Protein AF-A0A6G0VTZ9-F1 (afdb_monomer_lite)

Structure (mmCIF, N/CA/C/O backbone):
data_AF-A0A6G0VTZ9-F1
#
_entry.id   AF-A0A6G0VTZ9-F1
#
loop_
_atom_site.group_PDB
_atom_site.id
_atom_site.type_symbol
_atom_site.label_atom_id
_atom_site.label_alt_id
_atom_site.label_comp_id
_atom_site.label_asym_id
_atom_site.label_entity_id
_atom_site.label_seq_id
_atom_site.pdbx_PDB_ins_code
_atom_site.Cartn_x
_atom_site.Cartn_y
_atom_site.Cartn_z
_atom_site.occupancy
_atom_site.B_iso_or_equiv
_atom_site.auth_seq_id
_atom_site.auth_comp_id
_atom_site.auth_asym_id
_atom_site.auth_atom_id
_atom_site.pdbx_PDB_model_num
ATOM 1 N N . MET A 1 1 ? -0.050 3.989 1.240 1.00 80.31 1 MET A N 1
ATOM 2 C CA . MET A 1 1 ? 0.955 4.855 0.585 1.00 80.31 1 MET A CA 1
ATOM 3 C C . MET A 1 1 ? 0.222 5.956 -0.162 1.00 80.31 1 MET A C 1
ATOM 5 O O . MET A 1 1 ? -0.818 5.669 -0.744 1.00 80.31 1 MET A O 1
ATOM 9 N N . LYS A 1 2 ? 0.750 7.182 -0.156 1.00 84.62 2 LYS A N 1
ATOM 10 C CA . LYS A 1 2 ? 0.343 8.252 -1.072 1.00 84.62 2 LYS A CA 1
ATOM 11 C C . LYS A 1 2 ? 1.222 8.168 -2.318 1.00 84.62 2 LYS A C 1
ATOM 13 O O . LYS A 1 2 ? 2.420 8.434 -2.230 1.00 84.62 2 LYS A O 1
ATOM 18 N N . VAL A 1 3 ? 0.639 7.746 -3.437 1.00 85.31 3 VAL A N 1
ATOM 19 C CA . VAL A 1 3 ? 1.343 7.651 -4.723 1.00 85.31 3 VAL A CA 1
ATOM 20 C C . VAL A 1 3 ? 1.637 9.059 -5.227 1.00 85.31 3 VAL A C 1
ATOM 22 O O . VAL A 1 3 ? 0.764 9.925 -5.194 1.00 85.31 3 VAL A O 1
ATOM 25 N N . VAL A 1 4 ? 2.874 9.273 -5.657 1.00 87.62 4 VAL A N 1
ATOM 26 C CA . VAL A 1 4 ? 3.332 10.516 -6.284 1.00 87.62 4 VAL A CA 1
ATOM 27 C C . VAL A 1 4 ? 3.496 10.309 -7.782 1.00 87.62 4 VAL A C 1
ATOM 29 O O . VAL A 1 4 ? 3.097 11.175 -8.552 1.00 87.62 4 VAL A O 1
ATOM 32 N N . ASN A 1 5 ? 4.024 9.155 -8.198 1.00 86.88 5 ASN A N 1
ATOM 33 C CA . ASN A 1 5 ? 4.143 8.815 -9.610 1.00 86.88 5 ASN A CA 1
ATOM 34 C C . ASN A 1 5 ? 4.065 7.299 -9.853 1.00 86.88 5 ASN A C 1
ATOM 36 O O . ASN A 1 5 ? 4.251 6.495 -8.934 1.00 86.88 5 ASN A O 1
ATOM 40 N N . ILE A 1 6 ? 3.812 6.921 -11.104 1.00 89.56 6 ILE A N 1
ATOM 41 C CA . ILE A 1 6 ? 3.964 5.555 -11.606 1.00 89.56 6 ILE A CA 1
ATOM 42 C C . ILE A 1 6 ? 5.224 5.537 -12.465 1.00 89.56 6 ILE A C 1
ATOM 44 O O . ILE A 1 6 ? 5.330 6.283 -13.435 1.00 89.56 6 ILE A O 1
ATOM 48 N N . CYS A 1 7 ? 6.183 4.695 -12.102 1.00 90.44 7 CYS A N 1
ATOM 49 C CA . CYS A 1 7 ? 7.478 4.610 -12.767 1.00 90.44 7 CYS A CA 1
ATOM 50 C C . CYS A 1 7 ? 7.683 3.213 -13.353 1.00 90.44 7 CYS A C 1
ATOM 52 O O . CYS A 1 7 ? 7.064 2.245 -12.912 1.00 90.44 7 CYS A O 1
ATOM 54 N N . TYR A 1 8 ? 8.590 3.092 -14.317 1.00 91.56 8 TYR A N 1
ATOM 55 C CA . TYR A 1 8 ? 9.089 1.799 -14.777 1.00 91.56 8 TYR A CA 1
ATOM 56 C C . TYR A 1 8 ? 10.386 1.467 -14.036 1.00 91.56 8 TYR A C 1
ATOM 58 O O . TYR A 1 8 ? 11.309 2.281 -14.024 1.00 91.56 8 TYR A O 1
ATOM 66 N N . HIS A 1 9 ? 10.452 0.300 -13.397 1.00 89.69 9 HIS A N 1
ATOM 67 C CA . HIS A 1 9 ? 11.653 -0.176 -12.718 1.00 89.69 9 HIS A CA 1
ATOM 68 C C . HIS A 1 9 ? 12.455 -1.070 -13.678 1.00 89.69 9 HIS A C 1
ATOM 70 O O . HIS A 1 9 ? 12.038 -2.205 -13.926 1.00 89.69 9 HIS A O 1
ATOM 76 N N . PRO A 1 10 ? 13.585 -0.594 -14.234 1.00 88.31 10 PRO A N 1
ATOM 77 C CA . PRO A 1 10 ? 14.263 -1.264 -15.344 1.00 88.31 10 PRO A CA 1
ATOM 78 C C . PRO A 1 10 ? 14.773 -2.663 -14.979 1.00 88.31 10 PRO A C 1
ATOM 80 O O . PRO A 1 10 ? 14.575 -3.599 -15.745 1.00 88.31 10 PRO A O 1
ATOM 83 N N . GLU A 1 11 ? 15.327 -2.844 -13.779 1.00 89.56 11 GLU A N 1
ATOM 84 C CA . GLU A 1 11 ? 15.897 -4.132 -13.348 1.00 89.56 11 GLU A CA 1
ATOM 85 C C . GLU A 1 11 ? 14.850 -5.240 -13.194 1.00 89.56 11 GLU A C 1
ATOM 87 O O . GLU A 1 11 ? 15.140 -6.415 -13.386 1.00 89.56 11 GLU A O 1
ATOM 92 N N . SER A 1 12 ? 13.616 -4.873 -12.845 1.00 85.94 12 SER A N 1
ATOM 93 C CA . SER A 1 12 ? 12.521 -5.831 -12.662 1.00 85.94 12 SER A CA 1
ATOM 94 C C . SER A 1 12 ? 11.565 -5.851 -13.849 1.00 85.94 12 SER A C 1
ATOM 96 O O . SER A 1 12 ? 10.639 -6.659 -13.857 1.00 85.94 12 SER A O 1
ATOM 98 N N . SER A 1 13 ? 11.786 -4.974 -14.837 1.00 91.06 13 SER A N 1
ATOM 99 C CA . SER A 1 13 ? 10.936 -4.759 -16.009 1.00 91.06 13 SER A CA 1
ATOM 100 C C . SER A 1 13 ? 9.446 -4.611 -15.675 1.00 91.06 13 SER A C 1
ATOM 102 O O . SER A 1 13 ? 8.573 -5.128 -16.371 1.00 91.06 13 SER A O 1
ATOM 104 N N . LYS A 1 14 ? 9.144 -3.928 -14.565 1.00 87.94 14 LYS A N 1
ATOM 105 C CA . LYS A 1 14 ? 7.782 -3.783 -14.032 1.00 87.94 14 LYS A CA 1
ATOM 106 C C . LYS A 1 14 ? 7.445 -2.333 -13.738 1.00 87.94 14 LYS A C 1
ATOM 108 O O . LYS A 1 14 ? 8.292 -1.551 -13.309 1.00 87.94 14 LYS A O 1
ATOM 113 N N . SER A 1 15 ? 6.171 -1.995 -13.898 1.00 89.94 15 SER A N 1
ATOM 114 C CA . SER A 1 15 ? 5.631 -0.748 -13.369 1.00 89.94 15 SER A CA 1
ATOM 115 C C . SER A 1 15 ? 5.569 -0.806 -11.842 1.00 89.94 15 SER A C 1
ATOM 117 O O . SER A 1 15 ? 5.101 -1.783 -11.250 1.00 89.94 15 SER A O 1
ATOM 119 N N . VAL A 1 16 ? 6.034 0.260 -11.206 1.00 89.50 16 VAL A N 1
ATOM 120 C CA . VAL A 1 16 ? 6.067 0.432 -9.755 1.00 89.50 16 VAL A CA 1
ATOM 121 C C . VAL A 1 16 ? 5.432 1.762 -9.383 1.00 89.50 16 VAL A C 1
ATOM 123 O O . VAL A 1 16 ? 5.480 2.734 -10.137 1.00 89.50 16 VAL A O 1
ATOM 126 N N . PHE A 1 17 ? 4.859 1.830 -8.193 1.00 90.06 17 PHE A N 1
ATOM 127 C CA . PHE A 1 17 ? 4.478 3.100 -7.602 1.00 90.06 17 PHE A CA 1
ATOM 128 C C . PHE A 1 17 ? 5.665 3.707 -6.868 1.00 90.06 17 PHE A C 1
ATOM 130 O O . PHE A 1 17 ? 6.319 3.038 -6.066 1.00 90.06 17 PHE A O 1
ATOM 137 N N . LEU A 1 18 ? 5.886 4.994 -7.102 1.00 90.50 18 LEU A N 1
ATOM 138 C CA . LEU A 1 18 ? 6.740 5.830 -6.278 1.00 90.50 18 LEU A CA 1
ATOM 139 C C . LEU A 1 18 ? 5.847 6.679 -5.379 1.00 90.50 18 LEU A C 1
ATOM 141 O O . LEU A 1 18 ? 4.944 7.372 -5.858 1.00 90.50 18 LEU A O 1
ATOM 145 N N . GLY A 1 19 ? 6.074 6.639 -4.073 1.00 89.50 19 GLY A N 1
ATOM 146 C CA . GLY A 1 19 ? 5.248 7.406 -3.151 1.00 89.50 19 GLY A CA 1
ATOM 147 C C . GLY A 1 19 ? 5.763 7.435 -1.726 1.00 89.50 19 GLY A C 1
ATOM 148 O O . GLY A 1 19 ? 6.809 6.878 -1.411 1.00 89.50 19 GLY A O 1
ATOM 149 N N . HIS A 1 20 ? 4.996 8.085 -0.858 1.00 86.69 20 HIS A N 1
ATOM 150 C CA . HIS A 1 20 ? 5.281 8.163 0.571 1.00 86.69 20 HIS A CA 1
ATOM 151 C C . HIS A 1 20 ? 4.446 7.133 1.338 1.00 86.69 20 HIS A C 1
ATOM 153 O O . HIS A 1 20 ? 3.234 6.997 1.124 1.00 86.69 20 HIS A O 1
ATOM 159 N N . ILE A 1 21 ? 5.072 6.400 2.253 1.00 85.81 21 ILE A N 1
ATOM 160 C CA . ILE A 1 21 ? 4.392 5.410 3.095 1.00 85.81 21 ILE A CA 1
ATOM 161 C C . ILE A 1 21 ? 3.757 6.134 4.288 1.00 85.81 21 ILE A C 1
ATOM 163 O O . ILE A 1 21 ? 4.357 7.041 4.855 1.00 85.81 21 ILE A O 1
ATOM 167 N N . PHE A 1 22 ? 2.534 5.752 4.663 1.00 84.12 22 PHE A N 1
ATOM 168 C CA . PHE A 1 22 ? 1.925 6.225 5.908 1.00 84.12 22 PHE A CA 1
ATOM 169 C C . PHE A 1 22 ? 2.562 5.466 7.070 1.00 84.12 22 PHE A C 1
ATOM 171 O O . PHE A 1 22 ? 2.555 4.236 7.052 1.00 84.12 22 PHE A O 1
ATOM 178 N N . LYS A 1 23 ? 3.120 6.175 8.053 1.00 81.94 23 LYS A N 1
ATOM 179 C CA . LYS A 1 23 ? 3.733 5.543 9.230 1.00 81.94 23 LYS A CA 1
ATOM 180 C C . LYS A 1 23 ? 2.684 5.023 10.204 1.00 81.94 23 LYS A C 1
ATOM 182 O O . LYS A 1 23 ? 2.894 3.985 10.817 1.00 81.94 23 LYS A O 1
ATOM 187 N N . ASN A 1 24 ? 1.557 5.725 10.301 1.00 81.88 24 ASN A N 1
ATOM 188 C CA . ASN A 1 24 ? 0.478 5.372 11.209 1.00 81.88 24 ASN A CA 1
ATOM 189 C C . ASN A 1 24 ? -0.785 5.056 10.411 1.00 81.88 24 ASN A C 1
ATOM 191 O O . ASN A 1 24 ? -1.135 5.769 9.464 1.00 81.88 24 ASN A O 1
ATOM 195 N N . MET A 1 25 ? -1.462 3.985 10.815 1.00 83.38 25 MET A N 1
ATOM 196 C CA . MET A 1 25 ? -2.717 3.530 10.236 1.00 83.38 25 MET A CA 1
ATOM 197 C C . MET A 1 25 ? -3.588 2.956 11.349 1.00 83.38 25 MET A C 1
ATOM 199 O O . MET A 1 25 ? -3.212 1.979 11.993 1.00 83.38 25 MET A O 1
ATOM 203 N N . GLU A 1 26 ? -4.755 3.551 11.547 1.00 85.56 26 GLU A N 1
ATOM 204 C CA . GLU A 1 26 ? -5.695 3.175 12.599 1.00 85.56 26 GLU A CA 1
ATOM 205 C C . GLU A 1 26 ? -7.105 3.001 12.022 1.00 85.56 26 GLU A C 1
ATOM 207 O O . GLU A 1 26 ? -7.436 3.614 11.002 1.00 85.56 26 GLU A O 1
ATOM 212 N N . PRO A 1 27 ? -7.957 2.156 12.627 1.00 86.00 27 PRO A N 1
ATOM 213 C CA . PRO A 1 27 ? -9.351 2.052 12.212 1.00 86.00 27 PRO A CA 1
ATOM 214 C C . PRO A 1 27 ? -10.075 3.394 12.378 1.00 86.00 27 PRO A C 1
ATOM 216 O O . PRO A 1 27 ? -9.992 4.020 13.429 1.00 86.00 27 PRO A O 1
ATOM 219 N N . PHE A 1 28 ? -10.859 3.796 11.376 1.00 84.25 28 PHE A N 1
ATOM 220 C CA . PHE A 1 28 ? -11.778 4.937 11.488 1.00 84.25 28 PHE A CA 1
ATOM 221 C C . PHE A 1 28 ? -12.925 4.666 12.481 1.00 84.25 28 PHE A C 1
ATOM 223 O O . PHE A 1 28 ? -13.320 5.541 13.243 1.00 84.25 28 PHE A O 1
ATOM 230 N N . TYR A 1 29 ? -13.428 3.430 12.513 1.00 84.19 29 TYR A N 1
ATOM 231 C CA . TYR A 1 29 ? -14.325 2.909 13.551 1.00 84.19 29 TYR A CA 1
ATOM 232 C C . TYR A 1 29 ? -14.042 1.431 13.842 1.00 84.19 29 TYR A C 1
ATOM 234 O O . TYR A 1 29 ? -13.544 0.685 12.990 1.00 84.19 29 TYR A O 1
ATOM 242 N N . THR A 1 30 ? -14.384 0.991 15.053 1.00 91.12 30 THR A N 1
ATOM 243 C CA . THR A 1 30 ? -14.186 -0.395 15.516 1.00 91.12 30 THR A CA 1
ATOM 244 C C . THR A 1 30 ? -15.483 -1.200 15.617 1.00 91.12 30 THR A C 1
ATOM 246 O O . THR A 1 30 ? -15.421 -2.429 15.636 1.00 91.12 30 THR A O 1
ATOM 249 N N . LYS A 1 31 ? -16.650 -0.539 15.638 1.00 90.88 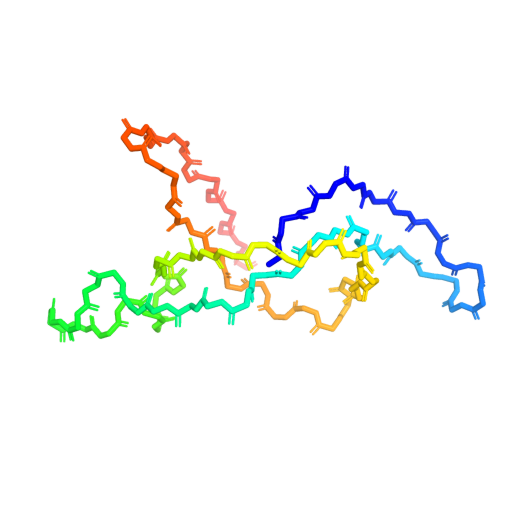31 LYS A N 1
ATOM 250 C CA . LYS A 1 31 ? -17.983 -1.160 15.704 1.00 90.88 31 LYS A CA 1
ATOM 251 C C . LYS A 1 31 ? -18.891 -0.643 14.578 1.00 90.88 31 LYS A C 1
ATOM 253 O O . LYS A 1 31 ? -18.756 0.521 14.210 1.00 90.88 31 LYS A O 1
ATOM 258 N N . PRO A 1 32 ? -19.821 -1.469 14.058 1.00 89.44 32 PRO A N 1
ATOM 259 C CA . PRO A 1 32 ? -20.033 -2.889 14.383 1.00 89.44 32 PRO A CA 1
ATOM 260 C C . PRO A 1 32 ? -18.952 -3.821 13.806 1.00 89.44 32 PRO A C 1
ATOM 262 O O . PRO A 1 32 ? -18.793 -4.944 14.271 1.00 89.44 32 PRO A O 1
ATOM 265 N N . ILE A 1 33 ? -18.180 -3.354 12.823 1.00 89.19 33 ILE A N 1
ATOM 266 C CA . ILE A 1 33 ? -17.078 -4.088 12.193 1.00 89.19 33 ILE A CA 1
ATOM 267 C C . ILE A 1 33 ? -15.848 -3.184 12.216 1.00 89.19 33 ILE A C 1
ATOM 269 O O . ILE A 1 33 ? -15.963 -1.976 12.038 1.00 89.19 33 ILE A O 1
ATOM 273 N N . ASN A 1 34 ? -14.660 -3.754 12.415 1.00 86.44 34 ASN A N 1
ATOM 274 C CA . ASN A 1 34 ? -13.421 -2.993 12.301 1.00 86.44 34 ASN A CA 1
ATOM 275 C C . ASN A 1 34 ? -13.258 -2.473 10.861 1.00 86.44 34 ASN A C 1
ATOM 277 O O . ASN A 1 34 ? -13.076 -3.258 9.930 1.00 86.44 34 ASN A O 1
ATOM 281 N N . SER A 1 35 ? -13.305 -1.152 10.707 1.00 83.50 35 SER A N 1
ATOM 282 C CA . SER A 1 35 ? -13.166 -0.423 9.439 1.00 83.50 35 SER A CA 1
ATOM 283 C C . SER A 1 35 ? -11.927 -0.807 8.618 1.00 83.50 35 SER A C 1
ATOM 285 O O . SER A 1 35 ? -12.017 -0.837 7.391 1.00 83.50 35 SER A O 1
ATOM 287 N N . LEU A 1 36 ? -10.824 -1.243 9.244 1.00 82.81 36 LEU A N 1
ATOM 288 C CA . LEU A 1 36 ? -9.647 -1.750 8.524 1.00 82.81 36 LEU A CA 1
ATOM 289 C C . LEU A 1 36 ? -9.970 -2.985 7.674 1.00 82.81 36 LEU A C 1
ATOM 291 O O . LEU A 1 36 ? -9.410 -3.154 6.590 1.00 82.81 36 LEU A O 1
ATOM 295 N N . LYS A 1 37 ? -10.906 -3.839 8.117 1.00 83.94 37 LYS A N 1
ATOM 296 C CA . LYS A 1 37 ? -11.368 -4.997 7.328 1.00 83.94 37 LYS A CA 1
ATOM 297 C C . LYS A 1 37 ? -12.072 -4.565 6.041 1.00 83.94 37 LYS A C 1
ATOM 299 O O . LYS A 1 37 ? -12.041 -5.304 5.062 1.00 83.94 37 LYS A O 1
ATOM 304 N N . LEU A 1 38 ? -12.659 -3.371 6.051 1.00 79.31 38 LEU A N 1
ATOM 305 C CA . LEU A 1 38 ? -13.342 -2.738 4.924 1.00 79.31 38 LEU A CA 1
ATOM 306 C C . LEU A 1 38 ? -12.400 -1.841 4.101 1.00 79.31 38 LEU A C 1
ATOM 308 O O . LEU A 1 38 ? -12.841 -1.199 3.155 1.00 79.31 38 LEU A O 1
ATOM 312 N N . GLY A 1 39 ? -11.110 -1.784 4.456 1.00 75.50 39 GLY A N 1
ATOM 313 C CA . GLY A 1 39 ? -10.135 -0.885 3.841 1.00 75.50 39 GLY A CA 1
ATOM 314 C C . GLY A 1 39 ? -10.239 0.564 4.321 1.00 75.50 39 GLY A C 1
ATOM 315 O O . GLY A 1 39 ? -9.561 1.426 3.792 1.00 75.50 39 GLY A O 1
ATOM 316 N N . ILE A 1 40 ? -11.044 0.884 5.329 1.00 77.31 40 ILE A N 1
ATOM 317 C CA . ILE A 1 40 ? -11.207 2.262 5.801 1.00 77.31 40 ILE A CA 1
ATOM 318 C C . ILE A 1 40 ? -10.271 2.488 6.990 1.00 77.31 40 ILE A C 1
ATOM 320 O O . ILE A 1 40 ? -10.353 1.784 7.997 1.00 77.31 40 ILE A O 1
ATOM 324 N N . ALA A 1 41 ? -9.381 3.472 6.876 1.00 80.19 41 ALA A N 1
ATOM 325 C CA . ALA A 1 41 ? -8.392 3.780 7.900 1.00 80.19 41 ALA A CA 1
ATOM 326 C C . ALA A 1 41 ? -8.166 5.287 8.015 1.00 80.19 41 ALA A C 1
ATOM 328 O O . ALA A 1 41 ? -8.155 6.002 7.012 1.00 80.19 41 ALA A O 1
ATOM 329 N N . ILE A 1 42 ? -7.905 5.746 9.235 1.00 80.44 42 ILE A N 1
ATOM 330 C CA . ILE A 1 42 ? -7.272 7.037 9.481 1.00 80.44 42 ILE A CA 1
ATOM 331 C C . ILE A 1 42 ? -5.772 6.826 9.303 1.00 8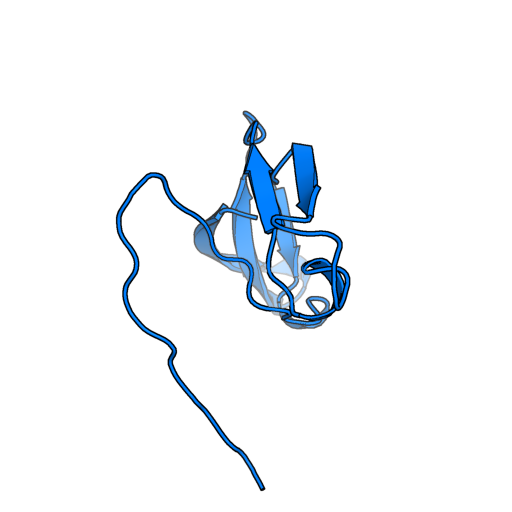0.44 42 ILE A C 1
ATOM 333 O O . ILE A 1 42 ? -5.179 5.941 9.919 1.00 80.44 42 ILE A O 1
ATOM 337 N N . VAL A 1 43 ? -5.161 7.630 8.439 1.00 79.94 43 VAL A N 1
ATOM 338 C CA . VAL A 1 43 ? -3.727 7.563 8.154 1.00 79.94 43 VAL A CA 1
ATOM 339 C C . VAL A 1 43 ? -3.068 8.900 8.448 1.00 79.94 43 VAL A C 1
ATOM 341 O O . VAL A 1 43 ? -3.623 9.960 8.159 1.00 79.94 43 VAL A O 1
ATOM 344 N N . SER A 1 44 ? -1.868 8.858 9.015 1.00 79.19 44 SER A N 1
ATOM 345 C CA . SER A 1 44 ? -1.083 10.057 9.311 1.00 79.19 44 SER A CA 1
ATOM 346 C C . SER A 1 44 ? 0.411 9.790 9.144 1.00 79.19 44 SER A C 1
ATOM 348 O O . SER A 1 44 ? 0.841 8.653 8.928 1.00 79.19 44 SER A O 1
ATOM 350 N N . ASN A 1 45 ? 1.202 10.864 9.213 1.00 81.50 45 ASN A N 1
ATOM 351 C CA . ASN A 1 45 ? 2.663 10.826 9.182 1.00 81.50 45 ASN A CA 1
ATOM 352 C C . ASN A 1 45 ? 3.224 10.136 7.930 1.00 81.50 45 ASN A C 1
ATOM 354 O O . ASN A 1 45 ? 3.668 8.990 7.972 1.00 81.50 45 ASN A O 1
ATOM 358 N N . LEU A 1 46 ? 3.222 10.847 6.801 1.00 82.69 46 LEU A N 1
ATOM 359 C CA . LEU A 1 46 ? 3.917 10.388 5.598 1.00 82.69 46 LEU A CA 1
ATOM 360 C C . LEU A 1 46 ? 5.428 10.273 5.853 1.00 82.69 46 LEU A C 1
ATOM 362 O O . LEU A 1 46 ? 6.018 11.086 6.568 1.00 82.69 46 LEU A O 1
ATOM 366 N N . SER A 1 47 ? 6.065 9.258 5.268 1.00 85.31 47 SER A N 1
ATOM 367 C CA . SER A 1 47 ? 7.524 9.165 5.215 1.00 85.31 47 SER A CA 1
ATOM 368 C C . SER A 1 47 ? 8.110 10.406 4.542 1.00 85.31 47 SER A C 1
ATOM 370 O O . SER A 1 47 ? 7.537 10.916 3.587 1.00 85.31 47 SER A O 1
ATOM 372 N N . SER A 1 48 ? 9.264 10.886 5.007 1.00 87.12 48 SER A N 1
ATOM 373 C CA . SER A 1 48 ? 9.988 11.977 4.338 1.00 87.12 48 SER A CA 1
ATOM 374 C C . SER A 1 48 ? 10.556 11.523 2.994 1.00 87.12 48 SER A C 1
ATOM 376 O O . SER A 1 48 ? 10.512 12.257 2.014 1.00 87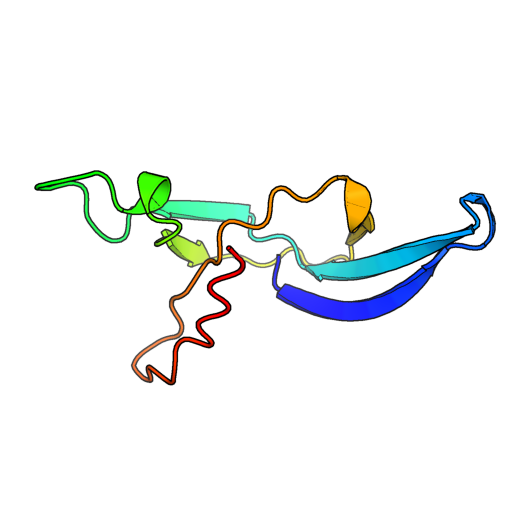.12 48 SER A O 1
ATOM 378 N N . ASN A 1 49 ? 11.036 10.280 2.942 1.00 92.06 49 ASN A N 1
ATOM 379 C CA . ASN A 1 49 ? 11.639 9.696 1.754 1.00 92.06 49 ASN A CA 1
ATOM 380 C C . ASN A 1 49 ? 10.591 8.982 0.9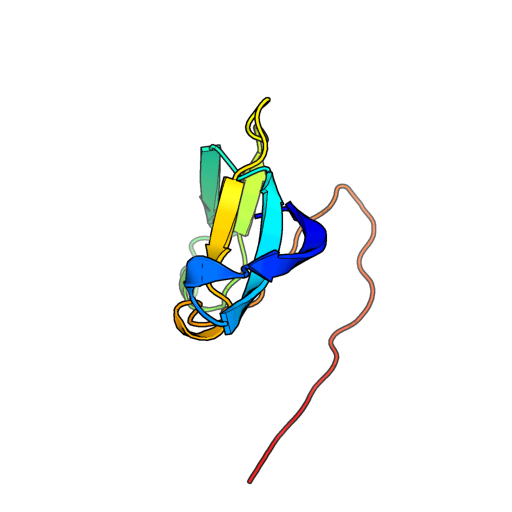01 1.00 92.06 49 ASN A C 1
ATOM 382 O O . ASN A 1 49 ? 9.600 8.445 1.419 1.00 92.06 49 ASN A O 1
ATOM 386 N N . TYR A 1 50 ? 10.859 8.938 -0.402 1.00 90.75 50 TYR A N 1
ATOM 387 C CA . TYR A 1 50 ? 10.116 8.108 -1.336 1.00 90.75 50 TYR A CA 1
ATOM 388 C C . TYR A 1 50 ? 10.397 6.627 -1.096 1.00 90.75 50 TYR A C 1
ATOM 390 O O . TYR A 1 50 ? 11.480 6.224 -0.674 1.00 90.75 50 TYR A O 1
ATOM 398 N N . SER A 1 51 ? 9.401 5.805 -1.386 1.00 90.12 51 SER A N 1
ATOM 399 C CA . SER A 1 51 ? 9.499 4.355 -1.371 1.00 90.12 51 SER A CA 1
ATOM 400 C C . SER A 1 51 ? 8.928 3.791 -2.661 1.00 90.12 51 SER A C 1
ATOM 402 O O . SER A 1 51 ? 7.965 4.326 -3.219 1.00 90.12 51 SER A O 1
ATOM 404 N N . ILE A 1 52 ? 9.540 2.703 -3.119 1.00 90.00 52 ILE A N 1
ATOM 405 C CA . ILE A 1 52 ? 9.101 1.951 -4.289 1.00 90.00 52 ILE A CA 1
ATOM 406 C C . ILE A 1 52 ? 8.140 0.865 -3.816 1.00 90.00 52 ILE A C 1
ATOM 408 O O . ILE A 1 52 ? 8.452 0.098 -2.904 1.00 90.00 52 ILE A O 1
ATOM 412 N N . CYS A 1 53 ? 6.970 0.790 -4.440 1.00 86.94 53 CYS A N 1
ATOM 413 C CA . CYS A 1 53 ? 5.980 -0.239 -4.169 1.00 86.94 53 CYS A CA 1
ATOM 414 C C . CYS A 1 53 ? 5.622 -0.972 -5.463 1.00 86.94 53 CYS A C 1
ATOM 416 O O . CYS A 1 53 ? 5.165 -0.374 -6.436 1.00 86.94 53 CYS A O 1
ATOM 418 N N . TYR A 1 54 ? 5.849 -2.280 -5.466 1.00 85.31 54 TYR A N 1
ATOM 419 C CA . TYR A 1 54 ? 5.617 -3.158 -6.607 1.00 85.31 54 TYR A CA 1
ATOM 420 C C . TYR A 1 54 ? 4.125 -3.427 -6.783 1.00 85.31 54 TYR A C 1
ATOM 422 O O . TYR A 1 54 ? 3.515 -4.033 -5.907 1.00 85.31 54 TYR A O 1
ATOM 430 N N . ILE A 1 55 ? 3.545 -2.967 -7.896 1.00 82.69 55 ILE A N 1
ATOM 431 C CA . ILE A 1 55 ? 2.090 -2.969 -8.129 1.00 82.69 55 ILE A CA 1
ATOM 432 C C . ILE A 1 55 ? 1.509 -4.385 -8.046 1.00 82.69 55 ILE A C 1
ATOM 434 O O . ILE A 1 55 ? 0.466 -4.591 -7.433 1.00 82.69 55 ILE A O 1
ATOM 438 N N . ASP A 1 56 ? 2.227 -5.365 -8.591 1.00 79.94 56 ASP A N 1
ATOM 439 C CA . ASP A 1 56 ? 1.870 -6.786 -8.591 1.00 79.94 56 ASP A CA 1
ATOM 440 C C . ASP A 1 56 ? 1.851 -7.422 -7.192 1.00 79.94 56 ASP A C 1
ATOM 442 O O . ASP A 1 56 ? 1.242 -8.471 -6.998 1.00 79.94 56 ASP A O 1
ATOM 446 N N . ARG A 1 57 ? 2.489 -6.791 -6.200 1.00 77.81 57 ARG A N 1
ATOM 447 C CA . ARG A 1 57 ? 2.515 -7.257 -4.805 1.00 77.81 57 ARG A CA 1
ATOM 448 C C . ARG A 1 57 ? 1.472 -6.574 -3.926 1.00 77.81 57 ARG A C 1
ATOM 450 O O . ARG A 1 57 ? 1.340 -6.923 -2.752 1.00 77.81 57 ARG A O 1
ATOM 457 N N . ILE A 1 58 ? 0.746 -5.588 -4.452 1.00 71.50 58 ILE A N 1
ATOM 458 C CA . ILE A 1 58 ? -0.237 -4.842 -3.669 1.00 71.50 58 ILE A CA 1
ATOM 459 C C . ILE A 1 58 ? -1.581 -5.548 -3.767 1.00 71.50 58 ILE A C 1
ATOM 461 O O . ILE A 1 58 ? -2.256 -5.515 -4.791 1.00 71.50 58 ILE A O 1
ATOM 465 N N . ASN A 1 59 ? -2.020 -6.114 -2.646 1.00 62.81 59 ASN A N 1
ATOM 466 C CA . ASN A 1 59 ? -3.405 -6.526 -2.491 1.00 62.81 59 ASN A CA 1
ATOM 467 C C . ASN A 1 59 ? -4.241 -5.262 -2.208 1.00 62.81 59 ASN A C 1
ATOM 469 O O . ASN A 1 59 ? -4.314 -4.792 -1.069 1.00 62.81 59 ASN A O 1
ATOM 473 N N . LEU A 1 60 ? -4.754 -4.630 -3.271 1.00 56.03 60 LEU A N 1
ATOM 474 C CA . LEU A 1 60 ? -5.393 -3.308 -3.236 1.00 56.03 60 LEU A CA 1
ATOM 475 C C . LEU A 1 60 ? -6.694 -3.321 -2.416 1.00 56.03 60 LEU A C 1
ATOM 477 O O . LEU A 1 60 ? -7.794 -3.459 -2.946 1.00 56.03 60 LEU A O 1
ATOM 481 N N . LYS A 1 61 ? -6.578 -3.094 -1.107 1.00 54.38 61 LYS A N 1
ATOM 482 C CA 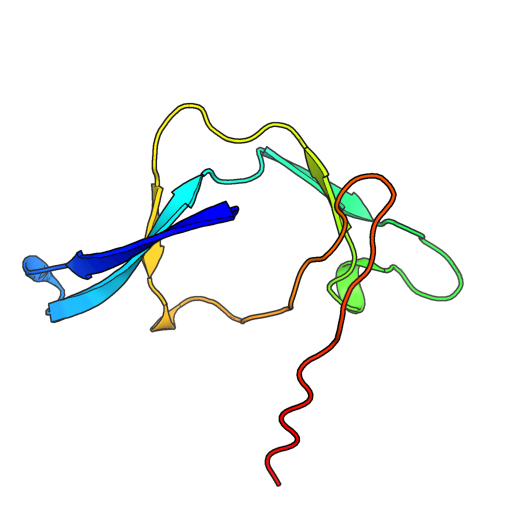. LYS A 1 61 ? -7.683 -2.633 -0.258 1.00 54.38 61 LYS A CA 1
ATOM 483 C C . LYS A 1 61 ? -7.619 -1.107 -0.240 1.00 54.38 61 LYS A C 1
ATOM 485 O O . LYS A 1 61 ? -6.647 -0.533 0.237 1.00 54.38 61 LYS A O 1
ATOM 490 N N . LYS A 1 62 ? -8.58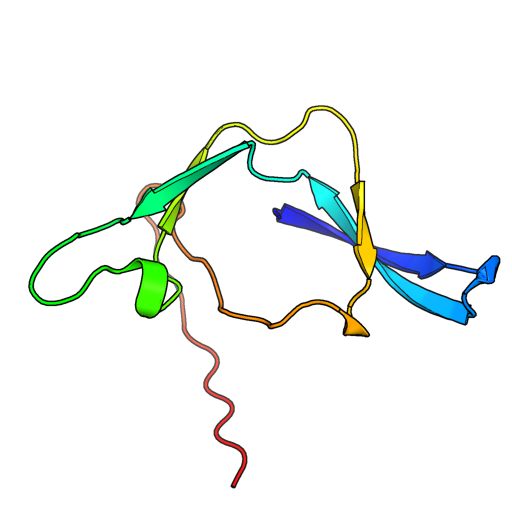5 -0.450 -0.884 1.00 56.78 62 LYS A N 1
ATOM 491 C CA . LYS A 1 62 ? -8.635 1.014 -1.041 1.00 56.78 62 LYS A CA 1
ATOM 492 C C . LYS A 1 62 ? -8.704 1.676 0.338 1.00 56.78 62 LYS A C 1
ATOM 494 O O . LYS A 1 62 ? -9.654 1.397 1.051 1.00 56.78 62 LYS A O 1
ATOM 499 N N . TYR A 1 63 ? -7.759 2.561 0.668 1.00 53.59 63 TYR A N 1
ATOM 500 C CA . TYR A 1 63 ? -7.786 3.367 1.895 1.00 53.59 63 TYR A CA 1
ATOM 501 C C . TYR A 1 63 ? -8.210 4.809 1.596 1.00 53.59 63 TYR A C 1
ATOM 503 O O . TYR A 1 63 ? -7.575 5.487 0.790 1.00 53.59 63 TYR A O 1
ATOM 511 N N . MET A 1 64 ? -9.272 5.275 2.261 1.00 49.66 64 MET A N 1
ATOM 512 C CA . MET A 1 64 ? -9.733 6.670 2.285 1.00 49.66 64 MET A CA 1
ATOM 513 C C . MET A 1 64 ? -9.742 7.162 3.730 1.00 49.66 64 MET A C 1
ATOM 515 O O . MET A 1 64 ? -10.347 6.482 4.548 1.00 49.66 64 MET A O 1
ATOM 519 N N . VAL A 1 65 ? -9.152 8.336 3.997 1.00 43.53 65 VAL A N 1
ATOM 520 C CA . VAL A 1 65 ? -9.808 9.537 4.567 1.00 43.53 65 VAL A CA 1
ATOM 521 C C . VAL A 1 65 ? -8.859 10.736 4.356 1.00 43.53 65 VAL A C 1
ATOM 523 O O . VAL A 1 65 ? -7.694 10.679 4.742 1.00 43.53 65 VAL A O 1
ATOM 526 N N . LEU A 1 66 ? -9.360 11.832 3.772 1.00 40.09 66 LEU A N 1
ATOM 527 C CA . LEU A 1 66 ? -8.746 13.167 3.827 1.00 40.09 66 LEU A CA 1
ATOM 528 C C . LEU A 1 66 ? -9.692 14.091 4.613 1.00 40.09 66 LEU A C 1
ATOM 530 O O . LEU A 1 66 ? -10.909 13.991 4.461 1.00 40.09 66 LEU A O 1
ATOM 534 N N . ASN A 1 67 ? -9.143 14.976 5.449 1.00 40.84 67 ASN A N 1
ATOM 535 C CA . ASN A 1 67 ? -9.890 15.956 6.248 1.00 40.84 67 ASN A CA 1
ATOM 536 C C . ASN A 1 67 ? -11.036 16.630 5.452 1.00 40.84 67 ASN A C 1
ATOM 538 O O . ASN A 1 67 ? -10.786 17.415 4.542 1.00 40.84 67 ASN A O 1
ATOM 542 N N . LYS A 1 68 ? -12.285 16.350 5.858 1.00 39.56 68 LYS A N 1
ATOM 543 C CA . LYS A 1 68 ? -13.546 17.041 5.506 1.00 39.56 68 LYS A CA 1
ATOM 544 C C . LYS A 1 68 ? -14.010 17.097 4.035 1.00 39.56 68 LYS A C 1
ATOM 546 O O . LYS A 1 68 ? -14.958 17.830 3.775 1.00 39.56 68 LYS A O 1
ATOM 551 N N . ILE A 1 69 ? -13.472 16.324 3.088 1.00 37.44 69 ILE A N 1
ATOM 552 C CA . ILE A 1 69 ? -14.089 16.198 1.746 1.00 37.44 69 ILE A CA 1
ATOM 553 C C . ILE A 1 69 ? -14.050 14.739 1.272 1.00 37.44 69 ILE A C 1
ATOM 555 O O . ILE A 1 69 ? -12.989 14.118 1.236 1.00 37.44 69 ILE A O 1
ATOM 559 N N . ALA A 1 70 ? -15.216 14.199 0.902 1.00 40.50 70 ALA A N 1
ATOM 560 C CA . ALA A 1 70 ? -15.401 12.847 0.374 1.00 40.50 70 ALA A CA 1
ATOM 561 C C . ALA A 1 70 ? -15.906 12.908 -1.076 1.00 40.50 70 ALA A C 1
ATOM 563 O O . ALA A 1 70 ? -16.927 13.539 -1.318 1.00 40.50 70 ALA A O 1
ATOM 564 N N . PHE A 1 71 ? -15.223 12.244 -2.018 1.00 35.38 71 PHE A N 1
ATOM 565 C CA . PHE A 1 71 ? -15.650 12.074 -3.420 1.00 35.38 71 PHE A CA 1
ATOM 566 C C . PHE A 1 71 ? -14.979 10.832 -4.054 1.00 35.38 71 PHE A C 1
ATOM 568 O O . PHE A 1 71 ? -13.971 10.361 -3.526 1.00 35.38 71 PHE A O 1
ATOM 575 N N . PRO A 1 72 ? -15.565 10.232 -5.112 1.00 37.66 72 PRO A N 1
ATOM 576 C CA . PRO A 1 72 ? -16.452 9.084 -5.012 1.00 37.66 72 PRO A CA 1
ATOM 577 C C . PRO A 1 72 ? -15.775 7.749 -5.360 1.00 37.66 72 PRO A C 1
ATOM 579 O O . PRO A 1 72 ? -14.690 7.660 -5.933 1.00 37.66 72 PRO A O 1
ATOM 582 N N . VAL A 1 73 ? -16.492 6.686 -5.011 1.00 36.66 73 VAL A N 1
ATOM 583 C CA . VAL A 1 73 ? -16.163 5.287 -5.270 1.00 36.66 73 VAL A CA 1
ATOM 584 C C . VAL A 1 73 ? -16.241 4.991 -6.771 1.00 36.66 73 VAL A C 1
ATOM 586 O O . VAL A 1 73 ? -17.323 5.008 -7.348 1.00 36.66 73 VAL A O 1
ATOM 589 N N . LEU A 1 74 ? -15.119 4.617 -7.395 1.00 33.31 74 LEU A N 1
ATOM 590 C CA . LEU A 1 74 ? -15.159 3.841 -8.639 1.00 33.31 74 LEU A CA 1
ATOM 591 C C . LEU A 1 74 ? -15.411 2.373 -8.287 1.00 33.31 74 LEU A C 1
ATOM 593 O O . LEU A 1 74 ? -14.515 1.663 -7.812 1.00 33.31 74 LEU A O 1
ATOM 597 N N . HIS A 1 75 ? -16.655 1.942 -8.485 1.00 38.09 75 HIS A N 1
ATOM 598 C CA . HIS A 1 75 ? -16.997 0.533 -8.608 1.00 38.09 75 HIS A CA 1
ATOM 599 C C . HIS A 1 75 ? -16.381 0.003 -9.904 1.00 38.09 75 HIS A C 1
ATOM 601 O O . HIS A 1 75 ? -16.647 0.521 -10.981 1.00 38.09 75 HIS A O 1
ATOM 607 N N . SER A 1 76 ? -15.611 -1.073 -9.801 1.00 35.03 76 SER A N 1
ATOM 608 C CA . SER A 1 76 ? -15.485 -2.028 -10.895 1.00 35.03 76 SER A CA 1
ATOM 609 C C . SER A 1 76 ? -15.906 -3.375 -10.326 1.00 35.03 76 SER A C 1
ATOM 611 O O . SER A 1 76 ? -15.128 -4.061 -9.665 1.00 35.03 76 SER A O 1
ATOM 613 N N . SER A 1 77 ? -17.175 -3.716 -10.499 1.00 45.69 77 SER A N 1
ATOM 614 C CA . SER A 1 77 ? -17.612 -5.103 -10.416 1.00 45.69 77 SER A CA 1
ATOM 615 C C . SER A 1 77 ? -17.115 -5.807 -11.674 1.00 45.69 77 SER A C 1
ATOM 617 O O . SER A 1 77 ? -17.634 -5.536 -12.755 1.00 45.69 77 SER A O 1
ATOM 619 N N . TYR A 1 78 ? -16.121 -6.682 -11.540 1.00 37.88 78 TYR A N 1
ATOM 620 C CA . TYR A 1 78 ? -15.884 -7.723 -12.536 1.00 37.88 78 TYR A CA 1
ATOM 621 C C . TYR A 1 78 ? -16.551 -9.005 -12.033 1.00 37.88 78 TYR A C 1
ATOM 623 O O . TYR A 1 78 ? -16.300 -9.431 -10.904 1.00 37.88 78 TYR A O 1
ATOM 631 N N . LYS A 1 79 ? -17.477 -9.517 -12.852 1.00 36.72 79 LYS A N 1
ATOM 632 C CA . LYS A 1 79 ? -17.946 -10.905 -12.828 1.00 36.72 79 LYS A CA 1
ATOM 633 C C . LYS A 1 79 ? -16.859 -11.806 -13.396 1.00 36.72 79 LYS A C 1
ATOM 635 O O . LYS A 1 79 ? -16.137 -11.316 -14.293 1.00 36.72 79 LYS A O 1
#

Foldseek 3Di:
DDFPDWDQDVVVRAIKTKFWDFPDWAFPDPPPHGNVVQQETDTDDTDPDIDIGGPVPDPDRDYDDDPPDDDDDDDDDDD

pLDDT: mean 74.26, std 19.45, range [33.31, 92.06]

Organism: Aphis craccivora (NCBI:txid307492)

Radius of gyration: 14.61 Å; chains: 1; bounding box: 36×28×32 Å

Secondary structure (DSSP, 8-state):
-EEEEEEEEGGGTEEEEEEEPEEEEEES--SSS-GGGGT-EEEEEE-SS-EEEEGGG---------TT-----------

Sequence (79 aa):
MKVVNICYHPESSKSVFLGHIFKNMEPFYTKPINSLKLGIAIVSNLSSNYSICYIDRINLKKYMVLNKIAFPVLHSSYK